Protein AF-A0A7Z1N8U3-F1 (afdb_monomer)

Structure (mmCIF, N/CA/C/O backbone):
data_AF-A0A7Z1N8U3-F1
#
_entry.id   AF-A0A7Z1N8U3-F1
#
loop_
_atom_site.group_PDB
_atom_site.id
_atom_site.type_symbol
_atom_site.label_atom_id
_atom_site.label_alt_id
_atom_site.label_comp_id
_atom_site.label_asym_id
_atom_site.label_entity_id
_atom_site.label_seq_id
_atom_site.pdbx_PDB_ins_code
_atom_site.Cartn_x
_atom_site.Cartn_y
_atom_site.Cartn_z
_atom_site.occupancy
_atom_site.B_iso_or_equiv
_atom_site.auth_seq_id
_atom_site.auth_comp_id
_atom_site.auth_asym_id
_atom_site.auth_atom_id
_atom_site.pdbx_PDB_model_num
ATOM 1 N N . GLU A 1 1 ? 14.014 -12.531 -8.758 1.00 67.31 1 GLU A N 1
ATOM 2 C CA . GLU A 1 1 ? 15.244 -12.238 -9.529 1.00 67.31 1 GLU A CA 1
ATOM 3 C C . GLU A 1 1 ? 15.429 -10.749 -9.835 1.00 67.31 1 GLU A C 1
ATOM 5 O O . GLU A 1 1 ? 16.493 -10.229 -9.535 1.00 67.31 1 GLU A O 1
ATOM 10 N N . LEU A 1 2 ? 14.398 -10.008 -10.265 1.00 79.81 2 LEU A N 1
ATOM 11 C CA . LEU A 1 2 ? 14.483 -8.562 -10.584 1.00 79.81 2 LEU A CA 1
ATOM 12 C C . LEU A 1 2 ? 15.039 -7.637 -9.472 1.00 79.81 2 LEU A C 1
ATOM 14 O O . LEU A 1 2 ? 15.630 -6.597 -9.753 1.00 79.81 2 LEU A O 1
ATOM 18 N N . MET A 1 3 ? 14.891 -8.010 -8.197 1.00 87.44 3 MET A N 1
ATOM 19 C CA . MET A 1 3 ? 15.414 -7.232 -7.060 1.00 87.44 3 MET A CA 1
ATOM 20 C C . MET A 1 3 ? 16.951 -7.254 -6.952 1.00 87.44 3 MET A C 1
ATOM 22 O O . MET A 1 3 ? 17.514 -6.475 -6.184 1.00 87.44 3 MET A O 1
ATOM 26 N N . ILE A 1 4 ? 17.630 -8.123 -7.712 1.00 86.94 4 ILE A N 1
ATOM 27 C CA . ILE A 1 4 ? 19.099 -8.213 -7.764 1.00 86.94 4 ILE A CA 1
ATOM 28 C C . ILE A 1 4 ? 19.697 -7.032 -8.546 1.00 86.94 4 ILE A C 1
ATOM 30 O O . ILE A 1 4 ? 20.791 -6.578 -8.216 1.00 86.94 4 ILE A O 1
ATOM 34 N N . VAL A 1 5 ? 18.970 -6.500 -9.534 1.00 89.06 5 VAL A N 1
ATOM 35 C CA . VAL A 1 5 ? 19.404 -5.388 -10.394 1.00 89.06 5 VAL A CA 1
ATOM 36 C C . VAL A 1 5 ? 19.536 -4.117 -9.559 1.00 89.06 5 VAL A C 1
ATOM 38 O O . VAL A 1 5 ? 18.525 -3.569 -9.137 1.00 89.06 5 VAL A O 1
ATOM 41 N N . LYS A 1 6 ? 20.755 -3.656 -9.251 1.00 88.56 6 LYS A N 1
ATOM 42 C CA . LYS A 1 6 ? 20.992 -2.515 -8.331 1.00 88.56 6 LYS A CA 1
ATOM 43 C C . LYS A 1 6 ? 20.995 -1.143 -9.003 1.00 88.56 6 LYS A C 1
ATOM 45 O O . LYS A 1 6 ? 20.897 -0.138 -8.308 1.00 88.56 6 LYS A O 1
ATOM 50 N N . GLN A 1 7 ? 21.113 -1.111 -10.321 1.00 91.88 7 GLN A N 1
ATOM 51 C CA . GLN A 1 7 ? 21.182 0.094 -11.143 1.00 91.88 7 GLN A CA 1
ATOM 52 C C . GLN A 1 7 ? 20.307 -0.096 -12.379 1.00 91.88 7 GLN A C 1
ATOM 54 O O . GLN A 1 7 ? 19.974 -1.233 -12.701 1.00 91.88 7 GLN A O 1
ATOM 59 N N . THR A 1 8 ? 19.926 0.990 -13.047 1.00 95.19 8 THR A N 1
ATOM 60 C CA . THR A 1 8 ? 19.134 0.912 -14.277 1.00 95.19 8 THR A CA 1
ATOM 61 C C . THR A 1 8 ? 19.840 0.032 -15.310 1.00 95.19 8 THR A C 1
ATOM 63 O O . THR A 1 8 ? 20.993 0.281 -15.661 1.00 95.19 8 THR A O 1
ATOM 66 N N . GLU A 1 9 ? 19.146 -0.992 -15.800 1.00 95.25 9 GLU A N 1
ATOM 67 C CA . GLU A 1 9 ? 19.603 -1.842 -16.903 1.00 95.25 9 GLU A CA 1
ATOM 68 C C . GLU A 1 9 ? 18.677 -1.612 -18.092 1.00 95.25 9 GLU A C 1
ATOM 70 O O . GLU A 1 9 ? 17.464 -1.765 -17.970 1.00 95.25 9 GLU A O 1
ATOM 75 N N . SER A 1 10 ? 19.230 -1.193 -19.230 1.00 94.81 10 SER A N 1
ATOM 76 C CA . SER A 1 10 ? 18.450 -0.766 -20.395 1.00 94.81 10 SER A CA 1
ATOM 77 C C . SER A 1 10 ? 18.689 -1.644 -21.607 1.00 94.81 10 SER A C 1
ATOM 79 O O . SER A 1 10 ? 19.749 -2.254 -21.738 1.00 94.81 10 SER A O 1
ATOM 81 N N . ASN A 1 11 ? 17.692 -1.674 -22.495 1.00 93.06 11 ASN A N 1
ATOM 82 C CA . ASN A 1 11 ? 17.745 -2.391 -23.770 1.00 93.06 11 ASN A CA 1
ATOM 83 C C . ASN A 1 11 ? 18.132 -3.870 -23.633 1.00 93.06 11 ASN A C 1
ATOM 85 O O . ASN A 1 11 ? 18.870 -4.409 -24.449 1.00 93.06 11 ASN A O 1
ATOM 89 N N . ILE A 1 12 ? 17.610 -4.522 -22.595 1.00 92.94 12 ILE A N 1
ATOM 90 C CA . ILE A 1 12 ? 17.749 -5.953 -22.360 1.00 92.94 12 ILE A CA 1
ATOM 91 C C . ILE A 1 12 ? 17.005 -6.708 -23.464 1.00 92.94 12 ILE A C 1
ATOM 93 O O . ILE A 1 12 ? 15.808 -6.490 -23.680 1.00 92.94 12 ILE A O 1
ATOM 97 N N . ASP A 1 13 ? 17.723 -7.607 -24.129 1.00 90.06 13 ASP A N 1
ATOM 98 C CA . ASP A 1 13 ? 17.207 -8.430 -25.219 1.00 90.06 13 ASP A CA 1
ATOM 99 C C . ASP A 1 13 ? 16.243 -9.515 -24.735 1.00 90.06 13 ASP A C 1
ATOM 101 O O . ASP A 1 13 ? 16.303 -9.972 -23.593 1.00 90.06 13 ASP A O 1
ATOM 105 N N . ILE A 1 14 ? 15.402 -10.003 -25.649 1.00 87.25 14 ILE A N 1
ATOM 106 C CA . ILE A 1 14 ? 14.473 -11.115 -25.399 1.00 87.25 14 ILE A CA 1
ATOM 107 C C . ILE A 1 14 ? 15.155 -12.416 -24.944 1.00 87.25 14 ILE A C 1
ATOM 109 O O . ILE A 1 14 ? 14.516 -13.261 -24.327 1.00 87.25 14 ILE A O 1
ATOM 113 N N . ASP A 1 15 ? 16.441 -12.590 -25.243 1.00 85.12 15 ASP A N 1
ATOM 114 C CA . ASP A 1 15 ? 17.219 -13.765 -24.837 1.00 85.12 15 ASP A CA 1
ATOM 115 C C . ASP A 1 15 ? 17.671 -13.732 -23.372 1.00 85.12 15 ASP A C 1
ATOM 117 O O . ASP A 1 15 ? 18.167 -14.732 -22.854 1.00 85.12 15 ASP A O 1
ATOM 121 N N . ASN A 1 16 ? 17.529 -12.592 -22.700 1.00 88.81 16 ASN A N 1
ATOM 122 C CA . ASN A 1 16 ? 17.915 -12.442 -21.307 1.00 88.81 16 ASN A CA 1
ATOM 123 C C . ASN A 1 16 ? 16.773 -12.874 -20.375 1.00 88.81 16 ASN A C 1
ATOM 125 O O . ASN A 1 16 ? 15.620 -12.513 -20.596 1.00 88.81 16 ASN A O 1
ATOM 129 N N . GLU A 1 17 ? 17.096 -13.566 -19.281 1.00 87.06 17 GLU A N 1
ATOM 130 C CA . GLU A 1 17 ? 16.132 -14.001 -18.256 1.00 87.06 17 GLU A CA 1
ATOM 131 C C . GLU A 1 17 ? 15.340 -12.843 -17.623 1.00 87.06 17 GLU A C 1
ATOM 133 O O . GLU A 1 17 ? 14.233 -13.037 -17.128 1.00 87.06 17 GLU A O 1
ATOM 138 N N . LEU A 1 18 ? 15.891 -11.628 -17.649 1.00 88.00 18 LEU A N 1
ATOM 139 C CA . LEU A 1 18 ? 15.262 -10.423 -17.113 1.00 88.00 18 LEU A CA 1
ATOM 140 C C . LEU A 1 18 ? 14.258 -9.768 -18.077 1.00 88.00 18 LEU A C 1
ATOM 142 O O . LEU A 1 18 ? 13.685 -8.728 -17.743 1.00 88.00 18 LEU A O 1
ATOM 146 N N . THR A 1 19 ? 14.040 -10.334 -19.266 1.00 88.12 19 THR A N 1
ATOM 147 C CA . THR A 1 19 ? 13.056 -9.803 -20.213 1.00 88.12 19 THR A CA 1
ATOM 148 C C . THR A 1 19 ? 11.628 -9.915 -19.673 1.00 88.12 19 THR A C 1
ATOM 150 O O . THR A 1 19 ? 11.252 -10.895 -19.032 1.00 88.12 19 THR A O 1
ATOM 153 N N . VAL A 1 20 ? 10.792 -8.915 -19.966 1.00 88.94 20 VAL A N 1
ATOM 154 C CA . VAL A 1 20 ? 9.353 -8.959 -19.642 1.00 88.94 20 VAL A CA 1
ATOM 155 C C . VAL A 1 20 ? 8.541 -9.731 -20.691 1.00 88.94 20 VAL A C 1
ATOM 157 O O . VAL A 1 20 ? 7.359 -10.010 -20.490 1.00 88.94 20 VAL A O 1
ATOM 160 N N . PHE A 1 21 ? 9.153 -10.065 -21.830 1.00 87.25 21 PHE A N 1
ATOM 161 C CA . PHE A 1 21 ? 8.469 -10.696 -22.953 1.00 87.25 21 PHE A CA 1
ATOM 162 C C . PHE A 1 21 ? 8.553 -12.225 -22.893 1.00 87.25 21 PHE A C 1
ATOM 164 O O . PHE A 1 21 ? 9.630 -12.772 -22.670 1.00 87.25 21 PHE A O 1
ATOM 171 N N . PRO A 1 22 ? 7.444 -12.948 -23.140 1.00 83.06 22 PRO A N 1
ATOM 172 C CA . PRO A 1 22 ? 7.468 -14.401 -23.116 1.00 83.06 22 PRO A CA 1
ATOM 173 C C . PRO A 1 22 ? 8.280 -14.949 -24.303 1.00 83.06 22 PRO A C 1
ATOM 175 O O . PRO A 1 22 ? 8.029 -14.551 -25.448 1.00 83.06 22 PRO A O 1
ATOM 178 N N . PRO A 1 23 ? 9.192 -15.914 -24.074 1.00 72.75 23 PRO A N 1
ATOM 179 C CA . PRO A 1 23 ? 10.018 -16.498 -25.134 1.00 72.75 23 PRO A CA 1
ATOM 180 C C . PRO A 1 23 ? 9.195 -17.273 -26.177 1.00 72.75 23 PRO A C 1
A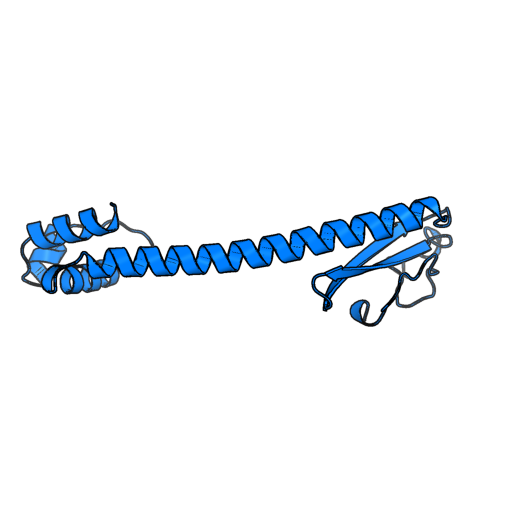TOM 182 O O . PRO A 1 23 ? 9.656 -17.495 -27.292 1.00 72.75 23 PRO A O 1
ATOM 185 N N . GLU A 1 24 ? 7.958 -17.649 -25.847 1.00 76.50 24 GLU A N 1
ATOM 186 C CA . GLU A 1 24 ? 7.022 -18.358 -26.729 1.00 76.50 24 GLU A CA 1
ATOM 187 C C . GLU A 1 24 ? 6.582 -17.516 -27.940 1.00 76.50 24 GLU A C 1
ATOM 189 O O . GLU A 1 24 ? 6.305 -18.064 -29.003 1.00 76.50 24 GLU A O 1
ATOM 194 N N . ASN A 1 25 ? 6.584 -16.182 -27.820 1.00 76.38 25 ASN A N 1
ATO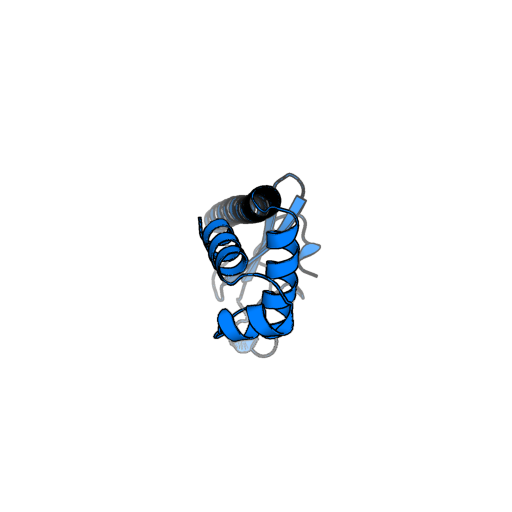M 195 C CA . ASN A 1 25 ? 6.144 -15.262 -28.879 1.00 76.38 25 ASN A CA 1
ATOM 196 C C . ASN A 1 25 ? 7.312 -14.630 -29.655 1.00 76.38 25 ASN A C 1
ATOM 198 O O . ASN A 1 25 ? 7.157 -13.577 -30.278 1.00 76.38 25 ASN A O 1
ATOM 202 N N . ARG A 1 26 ? 8.489 -15.265 -29.627 1.00 71.31 26 ARG A N 1
ATOM 203 C CA . ARG A 1 26 ? 9.760 -14.720 -30.131 1.00 71.31 26 ARG A CA 1
ATOM 204 C C . ARG A 1 26 ? 9.704 -14.161 -31.552 1.00 71.31 26 ARG A C 1
ATOM 206 O O . ARG A 1 26 ? 10.329 -13.141 -31.811 1.00 71.31 26 ARG A O 1
ATOM 213 N N . GLU A 1 27 ? 8.948 -14.777 -32.458 1.00 71.50 27 GLU A N 1
ATOM 214 C CA . GLU A 1 27 ? 8.836 -14.310 -33.850 1.00 71.50 27 GLU A CA 1
ATOM 215 C C . GLU A 1 27 ? 8.158 -12.934 -33.974 1.00 71.50 27 GLU A C 1
ATOM 217 O O . GLU A 1 27 ? 8.448 -12.185 -34.904 1.00 71.50 27 GLU A O 1
ATOM 222 N N . VAL A 1 28 ? 7.293 -12.572 -33.020 1.00 74.81 28 VAL A N 1
ATOM 223 C CA . VAL A 1 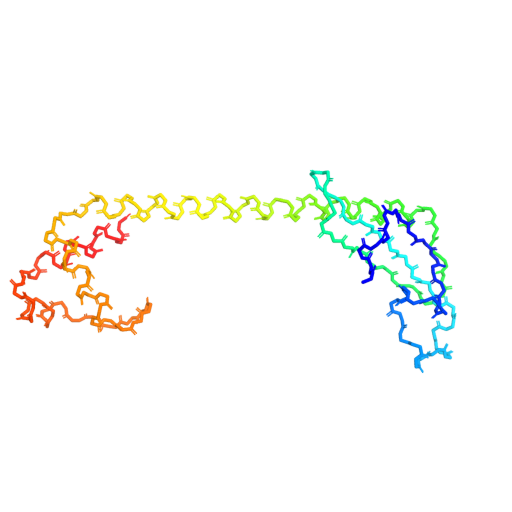28 ? 6.545 -11.302 -33.014 1.00 74.81 28 VAL A CA 1
ATOM 224 C C . VAL A 1 28 ? 7.282 -10.212 -32.230 1.00 74.81 28 VAL A C 1
ATOM 226 O O . VAL A 1 28 ? 7.140 -9.028 -32.530 1.00 74.81 28 VAL A O 1
ATOM 229 N N . VAL A 1 29 ? 8.088 -10.599 -31.237 1.00 81.50 29 VAL A N 1
ATOM 230 C CA . VAL A 1 29 ? 8.772 -9.686 -30.304 1.00 81.50 29 VAL A CA 1
ATOM 231 C C . VAL A 1 29 ? 10.300 -9.775 -30.380 1.00 81.50 29 VAL A C 1
ATOM 233 O O . VAL A 1 29 ? 10.994 -9.433 -29.427 1.00 81.50 29 VAL A O 1
ATOM 236 N N . LEU A 1 30 ? 10.850 -10.212 -31.517 1.00 81.88 30 LEU A N 1
ATOM 237 C CA . LEU A 1 30 ? 12.293 -10.417 -31.689 1.00 81.88 30 LEU A CA 1
ATOM 238 C C . LEU A 1 30 ? 13.120 -9.152 -31.399 1.00 81.88 30 LEU A C 1
ATOM 240 O O . LEU A 1 30 ? 14.187 -9.242 -30.805 1.00 81.88 30 LEU A O 1
ATOM 244 N N . ASN A 1 31 ? 12.599 -7.984 -31.782 1.00 85.38 31 ASN A N 1
ATOM 245 C CA . ASN A 1 31 ? 13.251 -6.687 -31.573 1.00 85.38 31 ASN A CA 1
ATOM 246 C C . ASN A 1 31 ? 12.857 -6.033 -30.241 1.00 85.38 31 ASN A C 1
ATOM 248 O O . ASN A 1 31 ? 13.071 -4.837 -30.046 1.00 85.38 31 ASN A O 1
ATOM 252 N N . SER A 1 32 ? 12.229 -6.791 -29.340 1.00 90.12 32 SER A N 1
ATOM 253 C CA . SER A 1 32 ? 11.772 -6.238 -28.078 1.00 90.12 32 SER A CA 1
ATOM 254 C C . SER A 1 32 ? 12.926 -5.950 -27.130 1.00 90.12 32 SER A C 1
ATOM 256 O O . SER A 1 32 ? 13.902 -6.693 -27.036 1.00 90.12 32 SER A O 1
ATOM 258 N N . ARG A 1 33 ? 12.780 -4.839 -26.418 1.00 93.19 33 ARG A N 1
ATOM 259 C CA . ARG A 1 33 ? 13.707 -4.310 -25.436 1.00 93.19 33 ARG A CA 1
ATOM 260 C C . ARG A 1 33 ? 13.001 -4.196 -24.104 1.00 93.19 33 ARG A C 1
ATOM 262 O O . ARG A 1 33 ? 11.903 -3.641 -24.021 1.00 93.19 33 ARG A O 1
ATOM 269 N N . THR A 1 34 ? 13.656 -4.683 -23.063 1.00 94.75 34 THR A N 1
ATOM 270 C CA . THR A 1 34 ? 13.241 -4.480 -21.676 1.00 94.75 34 THR A CA 1
ATOM 271 C C . THR A 1 34 ? 14.197 -3.500 -21.002 1.00 94.75 34 THR A C 1
ATOM 273 O O . THR A 1 34 ? 15.408 -3.586 -21.171 1.00 94.75 34 THR A O 1
ATOM 276 N N . THR A 1 35 ? 13.668 -2.562 -20.227 1.00 96.50 35 THR A N 1
ATOM 277 C CA . THR A 1 35 ? 14.454 -1.681 -19.361 1.00 96.50 35 THR A CA 1
ATOM 278 C C . THR A 1 35 ? 13.935 -1.796 -17.936 1.00 96.50 35 THR A C 1
ATOM 280 O O . THR A 1 35 ? 12.728 -1.748 -17.692 1.00 96.50 35 THR A O 1
ATOM 283 N N . ILE A 1 36 ? 14.853 -1.962 -16.993 1.00 97.06 36 ILE A N 1
ATOM 284 C CA . ILE A 1 36 ? 14.585 -2.192 -15.579 1.00 97.06 36 ILE A CA 1
ATOM 285 C C . ILE A 1 36 ? 15.125 -1.013 -14.783 1.00 97.06 36 ILE A C 1
ATOM 287 O O . ILE A 1 36 ? 16.320 -0.735 -14.807 1.00 97.06 36 ILE A O 1
ATOM 291 N N . PHE A 1 37 ? 14.247 -0.371 -14.019 1.00 97.38 37 PHE A N 1
ATOM 292 C CA . PHE A 1 37 ? 14.560 0.735 -13.126 1.00 97.38 37 PHE A CA 1
ATOM 293 C C . PHE A 1 37 ? 14.356 0.292 -11.669 1.00 97.38 37 PHE A C 1
ATOM 295 O O . PHE A 1 37 ? 13.228 -0.008 -11.252 1.00 97.38 37 PHE A O 1
ATOM 302 N N . PRO A 1 38 ? 15.419 0.234 -10.853 1.00 97.06 38 PRO A N 1
ATOM 303 C CA . PRO A 1 38 ? 15.293 0.020 -9.417 1.00 97.06 38 PRO A CA 1
ATOM 304 C C . PRO A 1 38 ? 14.516 1.164 -8.760 1.00 97.06 38 PRO A C 1
ATOM 306 O O . PRO A 1 38 ? 14.887 2.327 -8.884 1.00 97.06 38 PRO A O 1
ATOM 309 N N . ILE A 1 39 ? 13.465 0.841 -8.007 1.00 97.44 39 ILE A N 1
ATOM 310 C CA . ILE A 1 39 ? 12.745 1.831 -7.202 1.00 97.44 39 ILE A CA 1
ATOM 311 C C . ILE A 1 39 ? 13.415 1.891 -5.833 1.00 97.44 39 ILE A C 1
ATOM 313 O O . ILE A 1 39 ? 13.344 0.937 -5.050 1.00 97.44 39 ILE A O 1
ATOM 317 N N . LEU A 1 40 ? 14.066 3.015 -5.552 1.00 94.06 40 LEU A N 1
ATOM 318 C CA . LEU A 1 40 ? 14.739 3.287 -4.287 1.00 94.06 40 LEU A CA 1
ATOM 319 C C . LEU A 1 40 ? 13.970 4.351 -3.504 1.00 94.06 40 LEU A C 1
ATOM 321 O O . LEU A 1 40 ? 13.447 5.303 -4.079 1.00 94.06 40 LEU A O 1
ATOM 325 N N . GLY A 1 41 ? 13.945 4.222 -2.184 1.00 93.69 41 GLY A N 1
ATOM 326 C CA . GLY A 1 41 ? 13.430 5.265 -1.306 1.00 93.69 41 GLY A CA 1
ATOM 327 C C . GLY A 1 41 ? 13.909 5.063 0.124 1.00 93.69 41 GLY A C 1
ATOM 328 O O . GLY A 1 41 ? 14.027 3.936 0.595 1.00 93.69 41 GLY A O 1
ATOM 329 N N . GLY A 1 42 ? 14.231 6.161 0.813 1.00 88.31 42 GLY A N 1
ATOM 330 C CA . GLY A 1 42 ? 14.676 6.112 2.211 1.00 88.31 42 GLY A CA 1
ATOM 331 C C . GLY A 1 42 ? 16.013 5.387 2.411 1.00 88.31 42 GLY A C 1
ATOM 332 O O . GLY A 1 42 ? 16.303 4.946 3.514 1.00 88.31 42 GLY A O 1
ATOM 333 N N . GLY A 1 43 ? 16.814 5.244 1.349 1.00 88.12 43 GLY A N 1
ATOM 334 C CA . GLY A 1 43 ? 18.052 4.457 1.355 1.00 88.12 43 GLY A CA 1
ATOM 335 C C . GLY A 1 43 ? 17.851 2.955 1.126 1.00 88.12 43 GLY A C 1
ATOM 336 O O . GLY A 1 43 ? 18.832 2.216 1.095 1.00 88.12 43 GLY A O 1
ATOM 337 N N . GLU A 1 44 ? 16.614 2.501 0.919 1.00 91.50 44 GLU A N 1
ATOM 338 C CA . GLU A 1 44 ? 16.275 1.091 0.736 1.00 91.50 44 GLU A CA 1
ATOM 339 C C . GLU A 1 44 ? 15.711 0.801 -0.660 1.00 91.50 44 GLU A C 1
ATOM 341 O O . GLU A 1 44 ? 15.198 1.677 -1.363 1.00 91.50 44 GLU A O 1
ATOM 346 N N . ARG A 1 45 ? 15.800 -0.470 -1.068 1.00 94.56 45 ARG A N 1
ATOM 347 C CA . ARG A 1 45 ? 15.202 -0.974 -2.306 1.00 94.56 45 ARG A CA 1
ATOM 348 C C . ARG A 1 45 ? 13.736 -1.322 -2.061 1.00 94.56 45 ARG A C 1
ATOM 350 O O . ARG A 1 45 ? 13.442 -2.304 -1.385 1.00 94.56 45 ARG A O 1
ATOM 357 N N . LEU A 1 46 ? 12.832 -0.544 -2.652 1.00 94.75 46 LEU A N 1
ATOM 358 C CA . LEU A 1 46 ? 11.386 -0.664 -2.441 1.00 94.75 46 LEU A CA 1
ATOM 359 C C . LEU A 1 46 ? 10.693 -1.541 -3.486 1.00 94.75 46 LEU A C 1
ATOM 361 O O . LEU A 1 46 ? 9.692 -2.181 -3.181 1.00 94.75 46 LEU A O 1
ATOM 365 N N . GLY A 1 47 ? 11.213 -1.583 -4.713 1.00 95.75 47 GLY A N 1
ATOM 366 C CA . GLY A 1 47 ? 10.583 -2.331 -5.800 1.00 95.75 47 GLY A CA 1
ATOM 367 C C . GLY A 1 47 ? 11.316 -2.191 -7.127 1.00 95.75 47 GLY A C 1
ATOM 368 O O . GLY A 1 47 ? 12.454 -1.730 -7.173 1.00 95.75 47 GLY A O 1
ATOM 369 N N . THR A 1 48 ? 10.677 -2.594 -8.220 1.00 96.88 48 THR A N 1
ATOM 370 C CA . THR A 1 48 ? 11.270 -2.535 -9.562 1.00 96.88 48 THR A CA 1
ATOM 371 C C . THR A 1 48 ? 10.230 -2.059 -10.566 1.00 96.88 48 THR A C 1
ATOM 373 O O . THR A 1 48 ? 9.154 -2.645 -10.646 1.00 96.88 48 THR A O 1
ATOM 376 N N . LEU A 1 49 ? 10.553 -1.014 -11.323 1.00 96.75 49 LEU A N 1
ATOM 377 C CA . LEU A 1 49 ? 9.787 -0.576 -12.484 1.00 96.75 49 LEU A CA 1
ATOM 378 C C . LEU A 1 49 ? 10.381 -1.253 -13.722 1.00 96.75 49 LEU A C 1
ATOM 380 O O . LEU A 1 49 ? 11.579 -1.155 -13.966 1.00 96.75 49 LEU A O 1
ATOM 384 N N . VAL A 1 50 ? 9.549 -1.947 -14.493 1.00 95.94 50 VAL A N 1
ATOM 385 C CA . VAL A 1 50 ? 9.964 -2.644 -15.716 1.00 95.94 50 VAL A CA 1
ATOM 386 C C . VAL A 1 50 ? 9.187 -2.065 -16.889 1.00 95.94 50 VAL A C 1
ATOM 388 O O . VAL A 1 50 ? 7.962 -1.968 -16.838 1.00 95.94 50 VAL A O 1
ATOM 391 N N . LEU A 1 51 ? 9.902 -1.671 -17.937 1.00 95.31 51 LEU A N 1
ATOM 392 C CA . LEU A 1 51 ? 9.347 -1.147 -19.179 1.00 95.31 51 LEU A CA 1
ATOM 393 C C . LEU A 1 51 ? 9.740 -2.066 -20.333 1.00 95.31 51 LEU A C 1
ATOM 395 O O . LEU A 1 51 ? 10.900 -2.437 -20.460 1.00 95.31 51 LEU A O 1
ATOM 399 N N . GLY A 1 52 ? 8.776 -2.414 -21.181 1.00 93.62 52 GLY A N 1
ATOM 400 C CA . GLY A 1 52 ? 8.993 -3.210 -22.387 1.00 93.62 52 GLY A CA 1
ATOM 401 C C . GLY A 1 52 ? 8.555 -2.442 -23.631 1.00 93.62 52 GLY A C 1
ATOM 402 O O . GLY A 1 52 ? 7.467 -1.864 -23.648 1.00 93.62 52 GLY A O 1
ATOM 403 N N . ARG A 1 53 ? 9.377 -2.449 -24.681 1.00 92.31 53 ARG A N 1
ATOM 404 C CA . ARG A 1 53 ? 9.072 -1.884 -26.007 1.00 92.31 53 ARG A CA 1
ATOM 405 C C . ARG A 1 53 ? 9.399 -2.936 -27.070 1.00 92.31 53 ARG A C 1
ATOM 407 O O . ARG A 1 53 ? 10.331 -3.695 -26.880 1.00 92.31 53 ARG A O 1
ATOM 414 N N . VAL A 1 54 ? 8.630 -3.041 -28.157 1.00 87.31 54 VAL A N 1
ATOM 415 C CA . VAL A 1 54 ? 8.764 -4.163 -29.122 1.00 87.31 54 VAL A CA 1
ATOM 416 C C . VAL A 1 54 ? 9.718 -3.880 -30.288 1.00 87.31 54 VAL A C 1
ATOM 418 O O . VAL A 1 54 ? 10.191 -4.822 -30.913 1.00 87.31 54 VAL A O 1
ATOM 421 N N . GLN A 1 55 ? 9.965 -2.614 -30.625 1.00 81.50 55 GLN A N 1
ATOM 422 C CA . GLN A 1 55 ? 10.703 -2.262 -31.845 1.00 81.50 55 GLN A CA 1
ATOM 423 C C . GLN A 1 55 ? 11.869 -1.314 -31.592 1.00 81.50 55 GLN A C 1
ATOM 425 O O . GLN A 1 55 ? 12.973 -1.607 -32.038 1.00 81.50 55 GLN A O 1
ATOM 430 N N . ASP A 1 56 ? 11.637 -0.200 -30.896 1.00 89.69 56 ASP A N 1
ATOM 431 C CA . ASP A 1 56 ? 12.687 0.797 -30.695 1.00 89.69 56 ASP A CA 1
ATOM 432 C C . ASP A 1 56 ? 13.489 0.548 -29.416 1.00 89.69 56 ASP A C 1
ATOM 434 O O . ASP A 1 56 ? 12.963 0.071 -28.405 1.00 89.69 56 ASP A O 1
ATOM 438 N N . ASP A 1 57 ? 14.750 0.967 -29.442 1.00 93.94 57 ASP A N 1
ATOM 439 C CA . ASP A 1 57 ? 15.581 1.052 -28.248 1.00 93.94 57 ASP A CA 1
ATOM 440 C C . ASP A 1 57 ? 15.103 2.201 -27.340 1.00 93.94 57 ASP A C 1
ATOM 442 O O . ASP A 1 57 ? 14.565 3.219 -27.790 1.00 93.94 57 ASP A O 1
ATOM 446 N N . PHE A 1 58 ? 15.311 2.040 -26.038 1.00 96.31 58 PHE A N 1
ATOM 447 C CA . PHE A 1 58 ? 15.209 3.102 -25.048 1.00 96.31 58 PHE A CA 1
ATOM 448 C C . PHE A 1 58 ? 16.417 4.025 -25.191 1.00 96.31 58 PHE A C 1
ATOM 450 O O . PHE A 1 58 ? 17.564 3.590 -25.052 1.00 96.31 58 PHE A O 1
ATOM 457 N N . ASN A 1 59 ? 16.155 5.298 -25.476 1.00 96.38 59 ASN A N 1
ATOM 458 C CA . ASN A 1 59 ? 17.182 6.333 -25.565 1.00 96.38 59 ASN A CA 1
ATOM 459 C C . ASN A 1 59 ? 17.353 7.067 -24.223 1.00 96.38 59 ASN A C 1
ATOM 461 O O . ASN A 1 59 ? 16.611 6.837 -23.273 1.00 96.38 59 ASN A O 1
ATOM 465 N N . GLU A 1 60 ? 18.313 7.991 -24.149 1.00 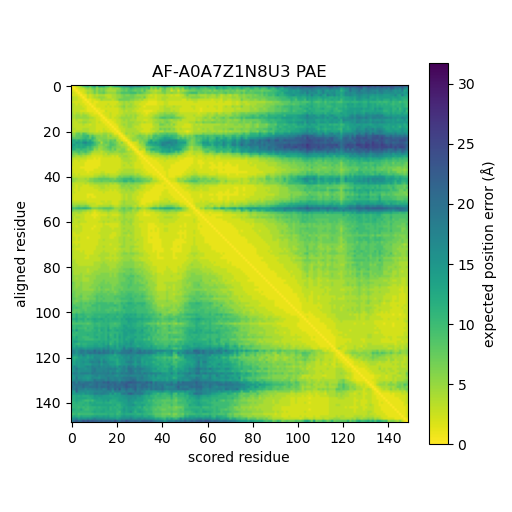96.88 60 GLU A N 1
ATOM 466 C CA . GLU A 1 60 ? 18.613 8.747 -22.925 1.00 96.88 60 GLU A CA 1
ATOM 467 C C . GLU A 1 60 ? 17.390 9.482 -22.348 1.00 96.88 60 GLU A C 1
ATOM 469 O O . GLU A 1 60 ? 17.187 9.467 -21.137 1.00 96.88 60 GLU A O 1
ATOM 474 N N . ASN A 1 61 ? 16.517 10.047 -23.191 1.00 97.25 61 ASN A N 1
ATOM 475 C CA . ASN A 1 61 ? 15.301 10.713 -22.714 1.00 97.25 61 ASN A CA 1
ATOM 476 C C . ASN A 1 61 ? 14.333 9.718 -22.063 1.00 97.25 61 ASN A C 1
ATOM 478 O O . ASN A 1 61 ? 13.721 10.035 -21.043 1.00 97.25 61 ASN A O 1
ATOM 482 N N . ASP A 1 62 ? 14.204 8.517 -22.633 1.00 96.88 62 ASP A N 1
ATOM 483 C CA . ASP A 1 62 ? 13.390 7.454 -22.046 1.00 96.88 62 ASP A CA 1
ATOM 484 C C . ASP A 1 62 ? 13.950 7.023 -20.679 1.00 96.88 62 ASP A C 1
ATOM 486 O O . ASP A 1 62 ? 13.186 6.812 -19.735 1.00 96.88 62 ASP A O 1
ATOM 490 N N . LEU A 1 63 ? 15.279 6.925 -20.556 1.00 97.25 63 LEU A N 1
ATOM 491 C CA . LEU A 1 63 ? 15.942 6.556 -19.303 1.00 97.25 63 LEU A CA 1
ATOM 492 C C . LEU A 1 63 ? 15.758 7.626 -18.225 1.00 97.25 63 LEU A C 1
ATOM 494 O O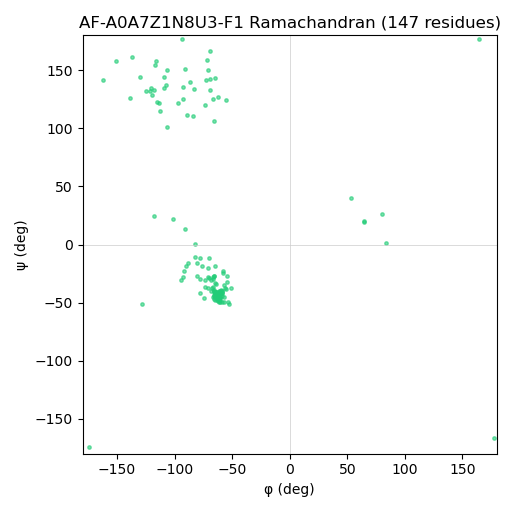 . LEU A 1 63 ? 15.373 7.293 -17.107 1.00 97.25 63 LEU A O 1
ATOM 498 N N . VAL A 1 64 ? 15.941 8.904 -18.568 1.00 97.75 64 VAL A N 1
ATOM 499 C CA . VAL A 1 64 ? 15.723 10.027 -17.641 1.00 97.75 64 VAL A CA 1
ATOM 500 C C . VAL A 1 64 ? 14.283 10.035 -17.124 1.00 97.75 64 VAL A C 1
ATOM 502 O O . VAL A 1 64 ? 14.052 10.186 -15.923 1.00 97.75 64 VAL A O 1
ATOM 505 N N . LEU A 1 65 ? 13.301 9.835 -18.009 1.00 97.81 65 LEU A N 1
ATOM 506 C CA . LEU A 1 65 ? 11.895 9.752 -17.609 1.00 97.81 65 LEU A CA 1
ATOM 507 C C . LEU A 1 65 ? 11.618 8.529 -16.730 1.00 97.81 65 LEU A C 1
ATOM 509 O O . LEU A 1 65 ? 10.883 8.645 -15.749 1.00 97.81 65 LEU A O 1
ATOM 513 N N . GLY A 1 66 ? 12.203 7.376 -17.054 1.00 97.56 66 GLY A N 1
ATOM 514 C CA . GLY A 1 66 ? 12.046 6.148 -16.278 1.00 97.56 66 GLY A CA 1
ATOM 515 C C . GLY A 1 66 ? 12.645 6.242 -14.875 1.00 97.56 66 GLY A C 1
ATOM 516 O O . GLY A 1 66 ? 11.997 5.842 -13.910 1.00 97.56 66 GLY A O 1
ATOM 517 N N . GLU A 1 67 ? 13.829 6.837 -14.726 1.00 96.50 67 GLU A N 1
ATOM 518 C CA . GLU A 1 67 ? 14.469 7.055 -13.421 1.00 96.50 67 GLU A CA 1
ATOM 519 C C . GLU A 1 67 ? 13.720 8.088 -12.576 1.00 96.50 67 GLU A C 1
ATOM 521 O O . GLU A 1 67 ? 13.524 7.896 -11.369 1.00 96.50 67 GLU A O 1
ATOM 526 N N . TYR A 1 68 ? 13.238 9.159 -13.210 1.00 97.69 68 TYR A N 1
ATOM 527 C CA . TYR A 1 68 ? 12.376 10.130 -12.547 1.00 97.69 68 TYR A CA 1
ATOM 528 C C . TYR A 1 68 ? 11.079 9.472 -12.061 1.00 97.69 68 TYR A C 1
ATOM 530 O O . TYR A 1 68 ? 10.705 9.622 -10.896 1.00 97.69 68 TYR A O 1
ATOM 538 N N . ALA A 1 69 ? 10.431 8.673 -12.915 1.00 97.81 69 ALA A N 1
ATOM 539 C CA . ALA A 1 69 ? 9.237 7.920 -12.553 1.00 97.81 69 ALA A CA 1
ATOM 540 C C . ALA A 1 69 ? 9.511 6.931 -11.411 1.00 97.81 69 ALA A C 1
ATOM 542 O O . ALA A 1 69 ? 8.750 6.896 -10.447 1.00 97.81 69 ALA A O 1
ATOM 543 N N . ALA A 1 70 ? 10.613 6.176 -11.464 1.00 97.00 70 ALA A N 1
ATOM 544 C CA . ALA A 1 70 ? 11.005 5.254 -10.399 1.00 97.00 70 ALA A CA 1
ATOM 545 C C . ALA A 1 70 ? 11.225 5.983 -9.064 1.00 97.00 70 ALA A C 1
ATOM 547 O O . ALA A 1 70 ? 10.792 5.494 -8.022 1.00 97.00 70 ALA A O 1
ATOM 548 N N . THR A 1 71 ? 11.817 7.180 -9.088 1.00 95.81 71 THR A N 1
ATOM 549 C CA . THR A 1 71 ? 12.001 8.017 -7.891 1.00 95.81 71 THR A CA 1
ATOM 550 C C . THR A 1 71 ? 10.662 8.480 -7.315 1.00 95.81 71 THR A C 1
ATOM 552 O O . THR A 1 71 ? 10.422 8.324 -6.117 1.00 95.81 71 THR A O 1
ATOM 555 N N . VAL A 1 72 ? 9.762 9.001 -8.157 1.00 97.62 72 VAL A N 1
ATOM 556 C CA . VAL A 1 72 ? 8.423 9.449 -7.733 1.00 97.62 72 VAL A CA 1
ATOM 557 C C . VAL A 1 72 ? 7.612 8.284 -7.164 1.00 97.62 72 VAL A C 1
ATOM 559 O O . VAL A 1 72 ? 7.021 8.415 -6.094 1.00 97.62 72 VAL A O 1
ATOM 562 N N . ILE A 1 73 ? 7.636 7.120 -7.816 1.00 97.94 73 ILE A N 1
ATOM 563 C CA . ILE A 1 73 ? 6.977 5.910 -7.309 1.00 97.94 73 ILE A CA 1
ATOM 564 C C . ILE A 1 73 ? 7.560 5.512 -5.947 1.00 97.94 73 ILE A C 1
ATOM 566 O O . ILE A 1 73 ? 6.808 5.184 -5.033 1.00 97.94 73 ILE A O 1
ATOM 570 N N . GLY A 1 74 ? 8.883 5.577 -5.776 1.00 96.88 74 GLY A N 1
ATOM 571 C CA . GLY A 1 74 ? 9.532 5.303 -4.493 1.00 96.88 74 GLY A CA 1
ATOM 572 C C . GLY A 1 74 ? 9.059 6.238 -3.378 1.00 96.88 74 GLY A C 1
ATOM 573 O O . GLY A 1 74 ? 8.782 5.782 -2.266 1.00 96.88 74 GLY A O 1
ATOM 574 N N . MET A 1 75 ? 8.901 7.530 -3.680 1.00 95.69 75 MET A N 1
ATOM 575 C CA . MET A 1 75 ? 8.353 8.513 -2.742 1.00 95.69 75 MET A CA 1
ATOM 576 C C . MET A 1 75 ? 6.902 8.199 -2.359 1.00 95.69 75 M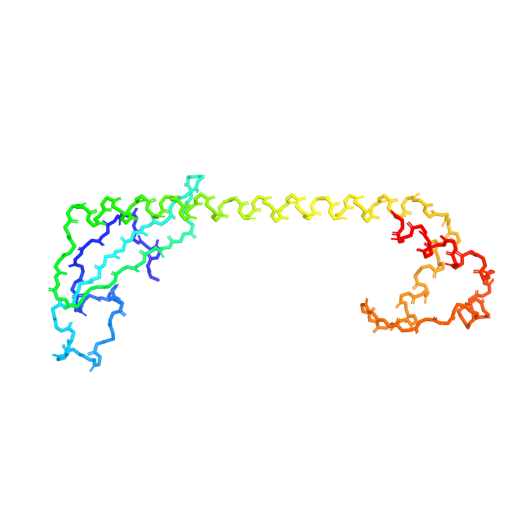ET A C 1
ATOM 578 O O . MET A 1 75 ? 6.577 8.237 -1.173 1.00 95.69 75 MET A O 1
ATOM 582 N N . GLU A 1 76 ? 6.051 7.835 -3.320 1.00 97.31 76 GLU A N 1
ATOM 583 C CA . GLU A 1 76 ? 4.654 7.487 -3.032 1.00 97.31 76 GLU A CA 1
ATOM 584 C C . GLU A 1 76 ? 4.535 6.189 -2.220 1.00 97.31 76 GLU A C 1
ATOM 586 O O . GLU A 1 76 ? 3.731 6.127 -1.293 1.00 97.31 76 GLU A O 1
ATOM 591 N N . ILE A 1 77 ? 5.384 5.183 -2.468 1.00 96.62 77 ILE A N 1
ATOM 592 C CA . ILE A 1 77 ? 5.423 3.960 -1.646 1.00 96.62 77 ILE A CA 1
ATOM 593 C C . ILE A 1 77 ? 5.764 4.291 -0.187 1.00 96.62 77 ILE A C 1
ATOM 595 O O . ILE A 1 77 ? 5.124 3.780 0.733 1.00 96.62 77 ILE A O 1
ATOM 599 N N . LEU A 1 78 ? 6.776 5.133 0.048 1.00 95.75 78 LEU A N 1
ATOM 600 C CA . LEU A 1 78 ? 7.139 5.544 1.409 1.00 95.75 78 LEU A CA 1
ATOM 601 C C . LEU A 1 78 ? 6.031 6.346 2.079 1.00 95.75 78 LEU A C 1
ATOM 603 O O . LEU A 1 78 ? 5.768 6.155 3.266 1.00 95.75 78 LEU A O 1
ATOM 607 N N . ARG A 1 79 ? 5.396 7.240 1.322 1.00 95.81 79 ARG A N 1
ATOM 608 C CA . ARG A 1 79 ? 4.287 8.056 1.803 1.00 95.81 79 ARG A CA 1
ATOM 609 C C . ARG A 1 79 ? 3.106 7.188 2.225 1.00 95.81 79 ARG A C 1
ATOM 611 O O . ARG A 1 79 ? 2.601 7.385 3.323 1.00 95.81 79 ARG A O 1
ATOM 618 N N . GLU A 1 80 ? 2.714 6.208 1.416 1.00 96.69 80 GLU A N 1
ATOM 619 C CA . GLU A 1 80 ? 1.635 5.278 1.767 1.00 96.69 80 GLU A CA 1
ATOM 620 C C . GLU A 1 80 ? 1.968 4.459 3.015 1.00 96.69 80 GLU A C 1
ATOM 622 O O . GLU A 1 80 ? 1.156 4.401 3.937 1.00 96.69 80 GLU A O 1
ATOM 627 N N . LYS A 1 81 ? 3.196 3.932 3.125 1.00 94.06 81 LYS A N 1
ATOM 628 C CA . LYS A 1 81 ? 3.641 3.251 4.354 1.00 94.06 81 LYS A CA 1
ATOM 629 C C . LYS A 1 81 ? 3.580 4.160 5.581 1.00 94.06 81 LYS A C 1
ATOM 631 O O . LYS A 1 81 ? 3.206 3.716 6.662 1.00 94.06 81 LYS A O 1
ATOM 636 N N . HIS A 1 82 ? 3.961 5.429 5.438 1.00 95.31 82 HIS A N 1
ATOM 637 C CA . HIS A 1 82 ? 3.884 6.389 6.536 1.00 95.31 82 HIS A CA 1
ATOM 638 C C . HIS A 1 82 ? 2.433 6.673 6.939 1.00 95.31 82 HIS A C 1
ATOM 640 O O . HIS A 1 82 ? 2.118 6.648 8.128 1.00 95.31 82 HIS A O 1
ATOM 646 N N . ASN A 1 83 ? 1.550 6.879 5.959 1.00 97.12 83 ASN A N 1
ATOM 647 C CA . ASN A 1 83 ? 0.124 7.099 6.187 1.00 97.12 83 ASN A CA 1
ATOM 648 C C . ASN A 1 83 ? -0.529 5.898 6.885 1.00 97.12 83 ASN A C 1
ATOM 650 O O . ASN A 1 83 ? -1.359 6.089 7.771 1.00 97.12 83 ASN A O 1
ATOM 654 N N . GLU A 1 84 ? -0.156 4.672 6.514 1.00 96.62 84 GLU A N 1
ATOM 655 C CA . GLU A 1 84 ? -0.647 3.445 7.147 1.00 96.62 84 GLU A CA 1
ATOM 656 C C . GLU A 1 84 ? -0.255 3.391 8.630 1.00 96.62 84 GLU A C 1
ATOM 658 O O . GLU A 1 84 ? -1.121 3.237 9.491 1.00 96.62 84 GLU A O 1
ATOM 663 N N . VAL A 1 85 ? 1.022 3.630 8.947 1.00 96.19 85 VAL A N 1
ATOM 664 C CA . VAL A 1 85 ? 1.510 3.671 10.337 1.00 96.19 85 VAL A CA 1
ATOM 665 C C . VAL A 1 85 ? 0.838 4.788 11.139 1.00 96.19 85 VAL A C 1
ATOM 667 O O . VAL A 1 85 ? 0.449 4.586 12.291 1.00 96.19 85 VAL A O 1
ATOM 670 N N . GLU A 1 86 ? 0.683 5.973 10.548 1.00 97.06 86 GLU A N 1
ATOM 671 C CA . GLU A 1 86 ? -0.001 7.090 11.197 1.00 97.06 86 GLU A CA 1
ATOM 672 C C . GLU A 1 86 ? -1.474 6.760 11.469 1.00 97.06 86 GLU A C 1
ATOM 674 O O . GLU A 1 86 ? -1.976 7.022 12.567 1.00 97.06 86 GLU A O 1
ATOM 679 N N . LYS A 1 87 ? -2.161 6.156 10.496 1.00 97.31 87 LYS A N 1
ATOM 680 C CA . LYS A 1 87 ? -3.549 5.721 10.638 1.00 97.31 87 LYS A CA 1
ATOM 681 C C . LYS A 1 87 ? -3.684 4.688 11.750 1.00 97.31 87 LYS A C 1
ATOM 683 O O . LYS A 1 87 ? -4.516 4.875 12.628 1.00 97.31 87 LYS A O 1
ATOM 688 N N . GLU A 1 88 ? -2.827 3.669 11.789 1.00 96.94 88 GLU A N 1
ATOM 689 C CA . GLU A 1 88 ? -2.841 2.682 12.873 1.00 96.94 88 GLU A CA 1
ATOM 690 C C . GLU A 1 88 ? -2.635 3.319 14.253 1.00 96.94 88 GLU A C 1
ATOM 692 O O . GLU A 1 88 ? -3.289 2.934 15.226 1.00 96.94 88 GLU A O 1
ATOM 697 N N . ALA A 1 89 ? -1.719 4.284 14.365 1.00 96.88 89 ALA A N 1
ATOM 698 C CA . ALA A 1 89 ? -1.472 4.988 15.619 1.00 96.88 89 ALA A CA 1
ATOM 699 C C . ALA A 1 89 ? -2.694 5.812 16.053 1.00 96.88 89 ALA A C 1
ATOM 701 O O . ALA A 1 89 ? -3.068 5.790 17.229 1.00 96.88 89 ALA A O 1
ATOM 702 N N . ARG A 1 90 ? -3.342 6.501 15.106 1.00 96.81 90 ARG A N 1
ATOM 703 C CA . ARG A 1 90 ? -4.578 7.260 15.345 1.00 96.81 90 ARG A CA 1
ATOM 704 C C . ARG A 1 90 ? -5.737 6.345 15.736 1.00 96.81 90 ARG A C 1
ATOM 706 O O . ARG A 1 90 ? -6.404 6.633 16.727 1.00 96.81 90 ARG A O 1
ATOM 713 N N . ASP A 1 91 ? -5.923 5.229 15.038 1.00 96.31 91 ASP A N 1
ATOM 714 C CA . ASP A 1 91 ? -6.976 4.249 15.321 1.00 96.31 91 ASP A CA 1
ATOM 715 C C . ASP A 1 91 ? -6.787 3.642 16.722 1.00 96.31 91 ASP A C 1
ATOM 717 O O . ASP A 1 91 ? -7.723 3.605 17.523 1.00 96.31 91 ASP A O 1
ATOM 721 N N . LYS A 1 92 ? -5.553 3.265 17.091 1.00 95.94 92 LYS A N 1
ATOM 722 C CA . LYS A 1 92 ? -5.227 2.789 18.450 1.00 95.94 92 LYS A CA 1
ATOM 723 C C . LYS A 1 92 ? -5.496 3.849 19.520 1.00 95.94 92 LYS A C 1
ATOM 725 O O . LYS A 1 92 ? -6.004 3.517 20.596 1.00 95.94 92 LYS A O 1
ATOM 730 N N . ALA A 1 93 ? -5.168 5.112 19.250 1.00 96.00 93 ALA A N 1
ATOM 731 C CA . ALA A 1 93 ? -5.437 6.211 20.174 1.00 96.00 93 ALA A CA 1
ATOM 732 C C . ALA A 1 93 ? -6.946 6.433 20.360 1.00 96.00 93 ALA A C 1
ATOM 734 O O . ALA A 1 93 ? -7.404 6.539 21.498 1.00 96.00 93 ALA A O 1
ATOM 735 N N . ALA A 1 94 ? -7.718 6.420 19.271 1.00 94.25 94 ALA A N 1
ATOM 736 C CA . ALA A 1 94 ? -9.173 6.542 19.303 1.00 94.25 94 ALA A CA 1
ATOM 737 C C . ALA A 1 94 ? -9.820 5.395 20.097 1.00 94.25 94 ALA A C 1
ATOM 739 O O . ALA A 1 94 ? -10.602 5.652 21.012 1.00 94.25 94 ALA A O 1
ATOM 740 N N . ILE A 1 95 ? -9.417 4.143 19.841 1.00 93.31 95 ILE A N 1
ATOM 741 C CA . ILE A 1 95 ? -9.877 2.968 20.604 1.00 93.31 95 ILE A CA 1
ATOM 742 C C . ILE A 1 95 ? -9.564 3.135 22.096 1.00 93.31 95 ILE A C 1
ATOM 744 O O . ILE A 1 95 ? -10.421 2.909 22.950 1.00 93.31 95 ILE A O 1
ATOM 748 N N . THR A 1 96 ? -8.348 3.572 22.427 1.00 93.69 96 THR A N 1
ATOM 749 C CA . THR A 1 96 ? -7.929 3.774 23.821 1.00 93.69 96 THR A CA 1
ATOM 750 C C . THR A 1 96 ? -8.765 4.854 24.508 1.00 93.69 96 THR A C 1
ATOM 752 O O . THR A 1 96 ? -9.187 4.678 25.652 1.00 93.69 96 THR A O 1
ATOM 755 N N . MET A 1 97 ? -9.042 5.965 23.822 1.00 93.44 97 MET A N 1
ATOM 756 C CA . MET A 1 97 ? -9.904 7.029 24.338 1.00 93.44 97 MET A CA 1
ATOM 757 C C . MET A 1 97 ? -11.334 6.538 24.571 1.00 93.44 97 MET A C 1
ATOM 759 O O . MET A 1 97 ? -11.886 6.772 25.648 1.00 93.44 97 MET A O 1
ATOM 763 N N . ALA A 1 98 ? -11.898 5.811 23.606 1.00 93.12 98 ALA A N 1
ATOM 764 C CA . ALA A 1 98 ? -13.236 5.244 23.702 1.00 93.12 98 ALA A CA 1
ATOM 765 C C . ALA A 1 98 ? -13.346 4.304 24.915 1.00 93.12 98 ALA A C 1
ATOM 767 O O . ALA A 1 98 ? -14.208 4.510 25.770 1.00 93.12 98 ALA A O 1
ATOM 768 N N . ILE A 1 99 ? -12.402 3.368 25.080 1.00 91.62 99 ILE A N 1
ATOM 769 C CA . ILE A 1 99 ? -12.347 2.453 26.235 1.00 91.62 99 ILE A CA 1
ATOM 770 C C . ILE A 1 99 ? -12.201 3.220 27.555 1.00 91.62 99 ILE A C 1
ATOM 772 O O . ILE A 1 99 ? -12.843 2.872 28.546 1.00 91.62 99 ILE A O 1
ATOM 776 N N . ASN A 1 100 ? -11.378 4.268 27.602 1.00 93.25 100 ASN A N 1
ATOM 777 C CA . ASN A 1 100 ? -11.168 5.051 28.823 1.00 93.25 100 ASN A CA 1
ATOM 778 C C . ASN A 1 100 ? -12.376 5.917 29.212 1.00 93.25 100 ASN A C 1
ATOM 780 O O . ASN A 1 100 ? -12.501 6.287 30.378 1.00 93.25 100 ASN A O 1
ATOM 784 N N . SER A 1 101 ? -13.278 6.217 28.274 1.00 94.00 101 SER A N 1
ATOM 785 C CA . SER A 1 101 ? -14.525 6.945 28.553 1.00 94.00 101 SER A CA 1
ATOM 786 C C . SER A 1 101 ? -15.603 6.080 29.231 1.00 94.00 101 SER A C 1
ATOM 788 O O . SER A 1 101 ? -16.557 6.606 29.824 1.00 94.00 101 SER A O 1
ATOM 790 N N . LEU A 1 102 ? -15.463 4.751 29.152 1.00 94.31 102 LEU A N 1
ATOM 791 C CA . LEU A 1 102 ? -16.389 3.780 29.726 1.00 94.31 102 LEU A CA 1
ATOM 792 C C . LEU A 1 102 ? -16.082 3.544 31.212 1.00 94.31 102 LEU A C 1
ATOM 794 O O . LEU A 1 102 ? -14.944 3.302 31.618 1.00 94.31 102 LEU A O 1
ATOM 798 N N . SER A 1 103 ? -17.128 3.562 32.030 1.00 94.38 103 SER A N 1
ATOM 799 C CA . SER A 1 103 ? -17.106 3.061 33.404 1.00 94.38 103 SER A CA 1
ATOM 800 C C . SER A 1 103 ? -16.962 1.537 33.429 1.00 94.38 103 SER A C 1
ATOM 802 O O . SER A 1 103 ? -17.158 0.865 32.419 1.00 94.38 103 SER A O 1
ATOM 804 N N . TYR A 1 104 ? -16.647 0.976 34.598 1.00 91.31 104 TYR A N 1
ATOM 805 C CA . TYR A 1 104 ? -16.469 -0.470 34.766 1.00 91.31 104 TYR A CA 1
ATOM 806 C C . TYR A 1 104 ? -17.671 -1.280 34.242 1.00 91.31 104 TYR A C 1
ATOM 808 O O . TYR A 1 104 ? -17.499 -2.140 33.385 1.00 91.31 104 TYR A O 1
ATOM 816 N N . SER A 1 105 ? -18.892 -0.931 34.664 1.00 90.81 105 SER A N 1
ATOM 817 C CA . SER A 1 105 ? -20.116 -1.613 34.216 1.00 90.81 105 SER A CA 1
ATOM 818 C C . SER A 1 105 ? -20.420 -1.402 32.730 1.00 90.81 105 SER A C 1
ATOM 820 O O . SER A 1 105 ? -21.056 -2.245 32.109 1.00 90.81 105 SER A O 1
ATOM 822 N N . GLU A 1 106 ? -19.983 -0.284 32.141 1.00 93.31 106 GLU A N 1
ATOM 823 C CA . GLU A 1 106 ? -20.121 -0.057 30.698 1.00 93.31 106 GLU A CA 1
ATOM 824 C C . GLU A 1 106 ? -19.135 -0.919 29.896 1.00 93.31 106 GLU A C 1
ATOM 826 O O . GLU A 1 106 ? -19.511 -1.418 28.842 1.00 93.31 106 GLU A O 1
ATOM 831 N N . LYS A 1 107 ? -17.908 -1.145 30.389 1.00 92.69 107 LYS A N 1
ATOM 832 C CA . LYS A 1 107 ? -16.941 -2.058 29.747 1.00 92.69 107 LYS A CA 1
ATOM 833 C C . LYS A 1 107 ? -17.452 -3.497 29.736 1.00 92.69 107 LYS A C 1
ATOM 835 O O . LYS A 1 107 ? -17.480 -4.115 28.679 1.00 92.69 107 LYS A O 1
ATOM 840 N N . GLU A 1 108 ? -17.9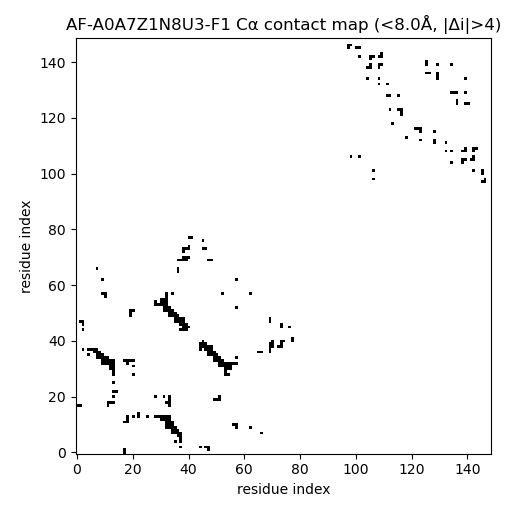32 -3.971 30.882 1.00 89.38 108 GLU A N 1
ATOM 841 C CA . GLU A 1 108 ? -18.540 -5.300 31.026 1.00 89.38 108 GLU A CA 1
ATOM 842 C C . GLU A 1 108 ? -19.760 -5.459 30.100 1.00 89.38 108 GLU A C 1
ATOM 844 O O . GLU A 1 108 ? -19.910 -6.464 29.409 1.00 89.38 108 GLU A O 1
ATOM 849 N N . ALA A 1 109 ? -20.600 -4.422 29.991 1.00 89.94 109 ALA A N 1
ATOM 850 C CA . ALA A 1 109 ? -21.717 -4.429 29.050 1.00 89.94 109 ALA A CA 1
ATOM 851 C C . ALA A 1 109 ? -21.259 -4.547 27.583 1.00 89.94 109 ALA A C 1
ATOM 853 O O . ALA A 1 109 ? -21.893 -5.266 26.814 1.00 89.94 109 ALA A O 1
ATOM 854 N N . ILE A 1 110 ? -20.177 -3.866 27.184 1.00 90.56 110 ILE A N 1
ATOM 855 C CA . ILE A 1 110 ? -19.637 -3.920 25.816 1.00 90.56 110 ILE A CA 1
ATOM 856 C C . ILE A 1 110 ? -19.085 -5.307 25.464 1.00 90.56 110 ILE A C 1
ATOM 858 O O . ILE A 1 110 ? -19.328 -5.774 24.351 1.00 90.56 110 ILE A O 1
ATOM 862 N N . GLU A 1 111 ? -18.402 -5.984 26.388 1.00 88.88 111 GLU A N 1
ATOM 863 C CA . GLU A 1 111 ? -17.900 -7.351 26.171 1.00 88.88 111 GLU A CA 1
ATOM 864 C C . GLU A 1 111 ? -19.046 -8.306 25.805 1.00 88.88 111 GLU A C 1
ATOM 866 O O . GLU A 1 111 ? -19.012 -8.956 24.759 1.00 88.88 111 GLU A O 1
ATOM 871 N N . HIS A 1 112 ? -20.130 -8.289 26.585 1.00 88.00 112 HIS A N 1
ATOM 872 C CA . HIS A 1 112 ? -21.310 -9.112 26.311 1.00 88.00 112 HIS A CA 1
ATOM 873 C C . HIS A 1 112 ? -22.063 -8.721 25.036 1.00 88.00 112 HIS A C 1
ATOM 875 O O . HIS A 1 112 ? -22.691 -9.567 24.395 1.00 88.00 112 HIS A O 1
ATOM 881 N N . ILE A 1 113 ? -22.027 -7.443 24.655 1.00 88.38 113 ILE A N 1
ATOM 882 C CA . ILE A 1 113 ? -22.627 -6.976 23.402 1.00 88.38 113 ILE A CA 1
ATOM 883 C C . ILE A 1 113 ? -21.889 -7.566 22.205 1.00 88.38 113 ILE A C 1
ATOM 885 O O . ILE A 1 113 ? -22.544 -8.071 21.295 1.00 88.38 113 ILE A O 1
ATOM 889 N N . PHE A 1 114 ? -20.554 -7.532 22.206 1.00 88.50 114 PHE A N 1
ATOM 890 C CA . PHE A 1 114 ? -19.760 -8.108 21.121 1.00 88.50 114 PHE A CA 1
ATOM 891 C C . PHE A 1 114 ? -19.882 -9.635 21.059 1.00 88.50 114 PHE A C 1
ATOM 893 O O . PHE A 1 114 ? -19.972 -10.186 19.961 1.00 88.50 114 PHE A O 1
ATOM 900 N N . GLU A 1 115 ? -19.969 -10.315 22.208 1.00 87.75 115 GLU A N 1
ATOM 901 C CA . GLU A 1 115 ? -20.252 -11.756 22.259 1.00 87.75 115 GLU A CA 1
ATOM 902 C C . GLU A 1 115 ? -21.617 -12.113 21.644 1.00 87.75 115 GLU A C 1
ATOM 904 O O . GLU A 1 115 ? -21.702 -13.058 20.860 1.00 87.75 115 GLU A O 1
ATOM 909 N N . GLU A 1 116 ? -22.682 -11.359 21.952 1.00 85.44 116 GLU A N 1
ATOM 910 C CA . GLU A 1 116 ? -24.025 -11.605 21.391 1.00 85.44 116 GLU A CA 1
ATOM 911 C C . GLU A 1 116 ? -24.096 -11.266 19.892 1.00 85.44 116 GLU A C 1
ATOM 913 O O . GLU A 1 116 ? -24.899 -11.862 19.172 1.00 85.44 116 GLU A O 1
ATOM 918 N N . LEU A 1 117 ? -23.277 -10.321 19.411 1.00 88.69 117 LEU A N 1
ATOM 919 C CA . LEU A 1 117 ? -23.246 -9.921 18.000 1.00 88.69 117 LEU A CA 1
ATOM 920 C C . LEU A 1 117 ? -22.636 -11.011 17.104 1.00 88.69 117 LEU A C 1
ATOM 922 O O . LEU A 1 117 ? -23.093 -11.205 15.980 1.00 88.69 117 LEU A O 1
ATOM 926 N N . GLY A 1 118 ? -21.607 -11.715 17.592 1.00 85.00 118 GLY A N 1
ATOM 927 C CA . GLY A 1 118 ? -20.969 -12.828 16.878 1.00 85.00 118 GLY A CA 1
ATOM 928 C C . GLY A 1 118 ? -20.264 -12.443 15.568 1.00 85.00 118 GLY A C 1
ATOM 929 O O . GLY A 1 118 ? -20.042 -13.307 14.721 1.00 85.00 118 GLY A O 1
ATOM 930 N N . GLY A 1 119 ? -19.926 -11.163 15.379 1.00 89.44 119 GLY A N 1
ATOM 931 C CA . GLY A 1 119 ? -19.327 -10.636 14.153 1.00 89.44 119 GLY A CA 1
ATOM 932 C C . GLY A 1 119 ? -18.920 -9.166 14.275 1.00 89.44 119 GLY A C 1
ATOM 933 O O . GLY A 1 119 ? -19.003 -8.572 15.347 1.00 89.44 119 GLY A O 1
ATOM 934 N N . THR A 1 120 ? -18.473 -8.574 13.166 1.00 86.69 120 THR A N 1
ATOM 935 C CA . THR A 1 120 ? -18.093 -7.149 13.094 1.00 86.69 120 THR A CA 1
ATOM 936 C C . THR A 1 120 ? -19.293 -6.213 12.943 1.00 86.69 120 THR A C 1
ATOM 938 O O . THR A 1 120 ? -19.167 -5.013 13.161 1.00 86.69 120 THR A O 1
ATOM 941 N N . GLU A 1 121 ? -20.450 -6.754 12.564 1.00 87.75 121 GLU A N 1
ATOM 942 C CA . GLU A 1 121 ? -21.711 -6.038 12.385 1.00 87.75 121 GLU A CA 1
ATOM 943 C C . GLU A 1 121 ? -22.901 -6.967 12.666 1.00 87.75 121 GLU A C 1
ATOM 945 O O . GLU A 1 121 ? -22.774 -8.191 12.614 1.00 87.75 121 GLU A O 1
ATOM 950 N N . GLY A 1 122 ? -24.061 -6.392 12.989 1.00 87.81 122 GLY A N 1
ATOM 951 C CA . GLY A 1 122 ? -25.256 -7.168 13.304 1.00 87.81 122 GLY A CA 1
ATOM 952 C C . GLY A 1 122 ? -26.350 -6.358 13.994 1.00 87.81 122 GLY A C 1
ATOM 953 O O . GLY A 1 122 ? -26.185 -5.178 14.304 1.00 87.81 122 GLY A O 1
ATOM 954 N N . LEU A 1 123 ? -27.489 -7.010 14.240 1.00 87.69 123 LEU A N 1
ATOM 955 C CA . LEU A 1 123 ? -28.613 -6.423 14.966 1.00 87.69 123 LEU A CA 1
ATOM 956 C C . LEU A 1 123 ? -28.568 -6.834 16.441 1.00 87.69 123 LEU A C 1
ATOM 958 O O . LEU A 1 123 ? -28.666 -8.016 16.766 1.00 87.69 123 LEU A O 1
ATOM 962 N N . LEU A 1 124 ? -28.516 -5.847 17.333 1.00 86.19 124 LEU A N 1
ATOM 963 C CA . LEU A 1 124 ? -28.517 -6.049 18.779 1.00 86.19 124 LEU A CA 1
ATOM 964 C C . LEU A 1 124 ? -29.842 -5.593 19.404 1.00 86.19 124 LEU A C 1
ATOM 966 O O . LEU A 1 124 ? -30.323 -4.491 19.144 1.00 86.19 124 LEU A O 1
ATOM 970 N N . ILE A 1 125 ? -30.405 -6.403 20.306 1.00 87.56 125 ILE A N 1
ATOM 971 C CA . ILE A 1 125 ? -31.587 -6.033 21.099 1.00 87.56 125 ILE A CA 1
ATOM 972 C C . ILE A 1 125 ? -31.160 -5.743 22.543 1.00 87.56 125 ILE A C 1
ATOM 974 O O . ILE A 1 125 ? -30.995 -6.660 23.347 1.00 87.56 125 ILE A O 1
ATOM 978 N N . ALA A 1 126 ? -31.048 -4.460 22.901 1.00 85.81 126 ALA A N 1
ATOM 979 C CA . ALA A 1 126 ? -30.506 -4.022 24.193 1.00 85.81 126 ALA A CA 1
ATOM 980 C C . ALA A 1 126 ? -31.236 -4.589 25.429 1.00 85.81 126 ALA A C 1
ATOM 982 O O . ALA A 1 126 ? -30.592 -4.879 26.431 1.00 85.81 126 ALA A O 1
ATOM 983 N N . SER A 1 127 ? -32.564 -4.782 25.389 1.00 85.94 127 SER A N 1
ATOM 984 C CA . SER A 1 127 ? -33.278 -5.439 26.508 1.00 85.94 127 SER A CA 1
ATOM 985 C C . SER A 1 127 ? -32.868 -6.892 26.696 1.00 85.94 127 SER A C 1
ATOM 987 O O . SER A 1 127 ? -32.694 -7.322 27.824 1.00 85.94 127 SER A O 1
ATOM 989 N N . LYS A 1 128 ? -32.684 -7.640 25.604 1.00 85.06 128 LYS A N 1
ATOM 990 C CA . LYS A 1 128 ? -32.346 -9.066 25.676 1.00 85.06 128 LYS A CA 1
ATOM 991 C C . LYS A 1 128 ? -30.968 -9.279 26.313 1.00 85.06 128 LYS A C 1
ATOM 993 O O . LYS A 1 128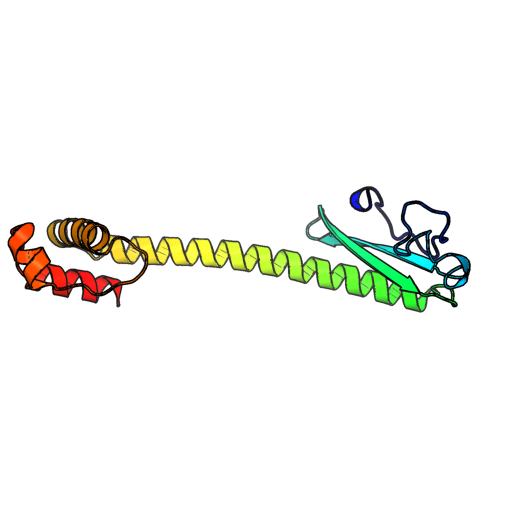 ? -30.764 -10.271 27.005 1.00 85.06 128 LYS A O 1
ATOM 998 N N . VAL A 1 129 ? -30.045 -8.346 26.079 1.00 84.69 129 VAL A N 1
ATOM 999 C CA . VAL A 1 129 ? -28.712 -8.339 26.698 1.00 84.69 129 VAL A CA 1
ATOM 1000 C C . VAL A 1 129 ? -28.800 -7.911 28.166 1.00 84.69 129 VAL A C 1
ATOM 1002 O O . VAL A 1 129 ? -28.266 -8.606 29.025 1.00 84.69 129 VAL A O 1
ATOM 1005 N N . ALA A 1 130 ? -29.541 -6.837 28.469 1.00 86.88 130 ALA A N 1
ATOM 1006 C CA . ALA A 1 130 ? -29.769 -6.362 29.839 1.00 86.88 130 ALA A CA 1
ATOM 1007 C C . ALA A 1 130 ? -30.325 -7.466 30.756 1.00 86.88 130 ALA A C 1
ATOM 1009 O O . ALA A 1 130 ? -29.770 -7.720 31.824 1.00 86.88 130 ALA A O 1
ATOM 1010 N N . ASP A 1 131 ? -31.371 -8.163 30.301 1.00 86.19 131 ASP A N 1
ATOM 1011 C CA . ASP A 1 131 ? -32.053 -9.204 31.076 1.00 86.19 131 ASP A CA 1
ATOM 1012 C C . ASP A 1 131 ? -31.180 -10.454 31.281 1.00 86.19 131 ASP A C 1
ATOM 1014 O O . ASP A 1 131 ? -31.304 -11.133 32.299 1.00 86.19 131 ASP A O 1
ATOM 1018 N N . ARG A 1 132 ? -30.285 -10.767 30.332 1.00 81.94 132 ARG A N 1
ATOM 1019 C CA . ARG A 1 132 ? -29.399 -11.940 30.418 1.00 81.94 132 ARG A CA 1
ATOM 1020 C C . ARG A 1 132 ? -28.214 -11.713 31.353 1.00 81.94 132 ARG A C 1
ATOM 1022 O O . ARG A 1 132 ? -27.846 -12.623 32.086 1.00 81.94 132 ARG A O 1
ATOM 1029 N N . VAL A 1 133 ? -27.611 -10.529 31.289 1.00 79.88 133 VAL A N 1
ATOM 1030 C CA . VAL A 1 133 ? -26.383 -10.191 32.028 1.00 79.88 133 VAL A CA 1
ATOM 1031 C C . VAL A 1 133 ? -26.703 -9.597 33.408 1.00 79.88 133 VAL A C 1
ATOM 1033 O O . VAL A 1 133 ? -25.870 -9.608 34.305 1.00 79.88 133 VAL A O 1
ATOM 1036 N N . GLY A 1 134 ? -27.930 -9.108 33.619 1.00 83.19 134 GLY A N 1
ATOM 1037 C CA . GLY A 1 134 ? -28.336 -8.489 34.884 1.00 83.19 134 GLY A CA 1
ATOM 1038 C C . GLY A 1 134 ? -27.877 -7.033 35.026 1.00 83.19 134 GLY A C 1
ATOM 1039 O O . GLY A 1 134 ? -27.721 -6.538 36.140 1.00 83.19 134 GLY A O 1
ATOM 1040 N N . ILE A 1 135 ? -27.675 -6.336 33.904 1.00 85.44 135 ILE A N 1
ATOM 1041 C CA . ILE A 1 135 ? -27.280 -4.921 33.849 1.00 85.44 135 ILE A CA 1
ATOM 1042 C C . ILE A 1 135 ? -28.483 -4.075 33.411 1.00 85.44 135 ILE A C 1
ATOM 1044 O O . ILE A 1 135 ? -29.343 -4.523 32.657 1.00 85.44 135 ILE A O 1
ATOM 1048 N N . THR A 1 136 ? -28.565 -2.818 33.851 1.00 90.69 136 THR A N 1
ATOM 1049 C CA . THR A 1 136 ? -29.643 -1.918 33.421 1.00 90.69 136 THR A CA 1
ATOM 1050 C C . THR A 1 136 ? -29.504 -1.532 31.942 1.00 90.69 136 THR A C 1
ATOM 1052 O O . THR A 1 136 ? -28.415 -1.253 31.441 1.00 90.69 136 THR A O 1
ATOM 1055 N N . ARG A 1 137 ? -30.634 -1.426 31.225 1.00 88.19 137 ARG A N 1
ATOM 1056 C CA . ARG A 1 137 ? -30.652 -1.005 29.808 1.00 88.19 137 ARG A CA 1
ATOM 1057 C C . ARG A 1 137 ? -29.953 0.346 29.579 1.00 88.19 137 ARG A C 1
ATOM 1059 O O . ARG A 1 137 ? -29.370 0.553 28.520 1.00 88.19 137 ARG A O 1
ATOM 1066 N N . SER A 1 138 ? -29.997 1.260 30.552 1.00 91.25 138 SER A N 1
ATOM 1067 C CA . SER A 1 138 ? -29.338 2.568 30.454 1.00 91.25 138 SER A CA 1
ATOM 1068 C C . SER A 1 138 ? -27.814 2.464 30.366 1.00 91.25 138 SER A C 1
ATOM 1070 O O . SER A 1 138 ? -27.215 3.257 29.648 1.00 91.25 138 SER A O 1
ATOM 1072 N N . VAL A 1 139 ? -27.190 1.484 31.030 1.00 90.88 139 VAL A N 1
ATOM 1073 C CA . VAL A 1 139 ? -25.738 1.245 30.942 1.00 90.88 139 VAL A CA 1
ATOM 1074 C C . VAL A 1 139 ? -25.352 0.801 29.532 1.00 90.88 139 VAL A C 1
ATOM 1076 O O . VAL A 1 139 ? -24.418 1.358 28.969 1.00 90.88 139 VAL A O 1
ATOM 1079 N N . ILE A 1 140 ? -26.119 -0.108 28.919 1.00 90.25 140 ILE A N 1
ATOM 1080 C CA . ILE A 1 140 ? -25.891 -0.557 27.532 1.00 90.25 140 ILE A CA 1
ATOM 1081 C C . ILE A 1 140 ? -25.998 0.611 26.549 1.00 90.25 140 ILE A C 1
ATOM 1083 O O . ILE A 1 140 ? -25.114 0.818 25.721 1.00 90.25 140 ILE A O 1
ATOM 1087 N N . VAL A 1 141 ? -27.073 1.398 26.652 1.00 91.12 141 VAL A N 1
ATOM 1088 C CA . VAL A 1 141 ? -27.296 2.544 25.757 1.00 91.12 141 VAL A CA 1
ATOM 1089 C C . VAL A 1 141 ? -26.202 3.599 25.935 1.00 91.12 141 VAL A C 1
ATOM 1091 O O . VAL A 1 141 ? -25.705 4.132 24.946 1.00 91.12 141 VAL A O 1
ATOM 1094 N N . ASN A 1 142 ? -25.790 3.884 27.173 1.00 90.69 142 ASN A N 1
ATOM 1095 C CA . ASN A 1 142 ? -24.717 4.839 27.442 1.00 90.69 142 ASN A CA 1
ATOM 1096 C C . ASN A 1 142 ? -23.363 4.358 26.914 1.00 90.69 142 ASN A C 1
ATOM 1098 O O . ASN A 1 142 ? -22.626 5.166 26.350 1.00 90.69 142 ASN A O 1
ATOM 1102 N N . ALA A 1 143 ? -23.056 3.067 27.061 1.00 91.88 143 ALA A N 1
ATOM 1103 C CA . ALA A 1 143 ? -21.823 2.483 26.553 1.00 91.88 143 ALA A CA 1
ATOM 1104 C C . ALA A 1 143 ? -21.741 2.586 25.022 1.00 91.88 143 ALA A C 1
ATOM 1106 O O . ALA A 1 143 ? -20.753 3.094 24.499 1.00 91.88 143 ALA A O 1
ATOM 1107 N N . LEU A 1 144 ? -22.810 2.203 24.310 1.00 91.25 144 LEU A N 1
ATOM 1108 C CA . LEU A 1 144 ? -22.884 2.330 22.850 1.00 91.25 144 LEU A CA 1
ATOM 1109 C C . LEU A 1 144 ? -22.768 3.788 22.394 1.00 91.25 144 LEU A C 1
ATOM 1111 O O . LEU A 1 144 ? -21.989 4.081 21.494 1.00 91.25 144 LEU A O 1
ATOM 1115 N N . AR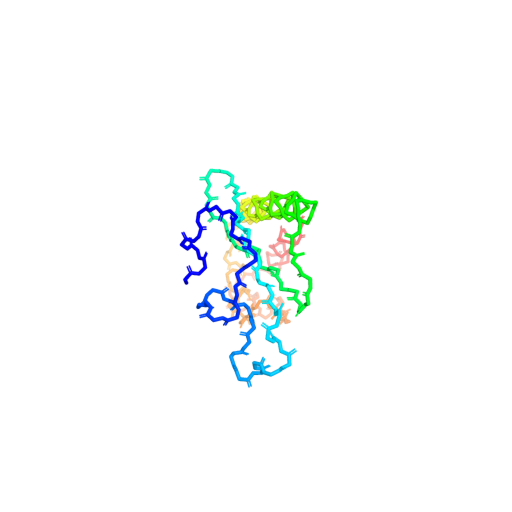G A 1 145 ? -23.463 4.718 23.066 1.00 91.44 145 ARG A N 1
ATOM 1116 C CA . ARG A 1 145 ? -23.377 6.151 22.748 1.00 91.44 145 ARG A CA 1
ATOM 1117 C C . ARG A 1 145 ? -21.947 6.684 22.872 1.00 91.44 145 ARG A C 1
ATOM 1119 O O . ARG A 1 145 ? -21.535 7.504 22.064 1.00 91.44 145 ARG A O 1
ATOM 1126 N N . LYS A 1 146 ? -21.199 6.243 23.889 1.00 92.56 146 LYS A N 1
ATOM 1127 C CA . LYS A 1 146 ? -19.800 6.649 24.104 1.00 92.56 146 LYS A CA 1
ATOM 1128 C C . LYS A 1 146 ? -18.830 6.058 23.078 1.00 92.56 146 LYS A C 1
ATOM 1130 O O . LYS A 1 146 ? -17.805 6.675 22.841 1.00 92.56 146 LYS A O 1
ATOM 1135 N N . LEU A 1 147 ? -19.133 4.891 22.504 1.00 89.00 147 LEU A N 1
ATOM 1136 C CA . LEU A 1 147 ? -18.346 4.304 21.412 1.00 89.00 147 LEU A CA 1
ATOM 1137 C C . LEU A 1 147 ? -18.674 4.916 20.041 1.00 89.00 147 LEU A C 1
ATOM 1139 O O . LEU A 1 147 ? -17.829 4.884 19.154 1.00 89.00 147 LEU A O 1
ATOM 1143 N N . GLU A 1 148 ? -19.892 5.433 19.861 1.00 88.81 148 GLU A N 1
ATOM 1144 C CA . GLU A 1 148 ? -20.312 6.148 18.646 1.00 88.81 148 GLU A CA 1
ATOM 1145 C C . GLU A 1 148 ? -19.787 7.596 18.592 1.00 88.81 148 GLU A C 1
ATOM 1147 O O . GLU A 1 148 ? -19.593 8.132 17.502 1.00 88.81 148 GLU A O 1
ATOM 1152 N N . SER A 1 149 ? -19.598 8.230 19.757 1.00 79.00 149 SER A N 1
ATOM 1153 C CA . SER A 1 149 ? -19.163 9.634 19.893 1.00 79.00 149 SER A CA 1
ATOM 1154 C C . SER A 1 149 ? -17.686 9.831 19.567 1.00 79.00 149 SER A C 1
ATOM 1156 O O . SER A 1 149 ? -17.378 10.875 18.950 1.00 79.00 149 SER A O 1
#

Foldseek 3Di:
DLLVPPAKDFFDFPPDPPDPDDVVCCVQQRQKMKIKHFQDDPNDGDDIDIDMDRHDTQDPVNVVVVNVVSPVVSVVSVVVVVVVVVVVVVVVVLVVQLCVVADPLLNVLVVQQCVVQVDPDDDDDLVVSCVVVVHDSVSPVVSVVSNVD

pLDDT: mean 90.78, std 6.11, range [67.31, 97.94]

InterPro domains:
  IPR010312 Global transcriptional regulator CodY, N-terminal [PF06018] (2-101)
  IPR013198 Global transcriptional regulator CodY, C-terminal [PF08222] (121-149)
  IPR014154 Global transcriptional regulator CodY [MF_00621] (1-149)
  IPR014154 Global transcriptional regulator CodY [PTHR40062] (2-149)
  IPR029016 GAF-like domain superfamily [G3DSA:3.30.450.40] (1-82)
  IPR036388 Winged helix-like DNA-binding domain superfamily [G3DSA:1.10.10.10] (83-149)
  IPR036390 Winged helix DNA-binding domain superfamily [SSF46785] (90-149)

Organism: Staphylococcus aureus (NCBI:txid1280)

Nearest PDB structures (foldseek):
  5ey0-assembly1_B  TM=8.970E-01  e=1.470E-21  Staphylococcus aureus subsp. aureus Mu3
  8c7o-assembly1_A  TM=7.847E-01  e=1.007E-22  Staphylococcus aureus subsp. aureus USA300
  5ey2-assembly1_B  TM=9.554E-01  e=4.274E-17  Bacillus cereus ATCC 14579
  8c7u-assembly1_B  TM=8.978E-01  e=4.235E-15  Enterococcus faecalis V583
  8c7u-assembly1_C  TM=8.791E-01  e=3.078E-15  Enterococcus faecalis V583

Secondary structure (DSSP, 8-state):
-GGG--S-EEEEETTSTT-SS-GGGTTTSTT-EEEEEEEEETTEEEEEEEEEESSSPP-HHHHHHHHHHHHHHHHHHHHHHHHHHHHHHHHHHHHHHHHHHS-HHHHHHHHHHHHHH-SSS----HHHHHHHHT--HHHHHHHHHHHH-

Mean predicted aligned error: 7.35 Å

Sequence (149 aa):
ELMIVKQTESNIDIDNELTVFPPENREVVLNSRTTIFPILGGGERLGTLVLGRVQDDFNENDLVLGEYAATVIGMEILREKHNEVEKEARDKAAITMAINSLSYSEKEAIEHIFEELGGTEGLLIASKVADRVGITRSVIVNALRKLES

Solvent-accessible surface area (backbone atoms only — not comparable to full-atom values): 8562 Å² total; per-residue (Å²): 117,77,85,71,52,84,55,74,45,68,58,38,42,54,89,43,91,84,32,84,61,66,73,90,50,39,93,82,37,64,55,21,21,18,32,40,29,49,13,45,42,98,93,39,84,75,51,72,46,77,47,76,38,55,68,58,77,75,48,72,71,55,48,54,52,46,51,51,48,22,44,52,52,20,51,50,55,52,49,51,56,50,51,51,55,52,46,53,53,50,51,53,50,52,52,51,52,39,57,68,73,44,50,74,71,23,49,56,44,48,54,56,49,50,63,73,44,73,58,98,66,75,87,80,60,61,62,65,52,17,72,72,74,74,47,62,52,66,46,49,54,51,35,54,51,52,69,74,105

Radius of gyration: 28.33 Å; Cα contacts (8 Å, |Δi|>4): 174; chains: 1; bounding box: 54×29×69 Å